Protein AF-A0A080M1T1-F1 (afdb_monomer_lite)

Secondary structure (DSSP, 8-state):
---BSSTTSTTSPBHHHHHHHHHHTTEEEEEEEEEEE-TT--EEEEEEEEEETTSGGG--S----------

pLDDT: mean 89.63, std 12.18, range [54.75, 98.5]

Structure (mmCIF, N/CA/C/O backbone):
data_AF-A0A080M1T1-F1
#
_entry.id   AF-A0A080M1T1-F1
#
loop_
_atom_site.group_PDB
_atom_site.id
_atom_site.type_symbol
_atom_site.label_atom_id
_atom_site.label_alt_id
_atom_site.label_comp_id
_atom_site.label_asym_id
_atom_site.label_entity_id
_atom_site.label_seq_id
_atom_site.pdbx_PDB_ins_code
_atom_site.Cartn_x
_atom_site.Cartn_y
_atom_site.Cartn_z
_atom_site.occupancy
_atom_site.B_iso_or_equiv
_atom_site.auth_seq_id
_atom_site.auth_comp_id
_atom_site.auth_asym_id
_atom_site.auth_atom_id
_atom_site.pdbx_PDB_model_num
ATOM 1 N N . MET A 1 1 ? -4.301 9.923 -2.454 1.00 83.50 1 MET A N 1
ATOM 2 C CA . MET A 1 1 ? -2.868 10.034 -2.109 1.00 83.50 1 MET A CA 1
ATOM 3 C C . MET A 1 1 ? -2.133 9.109 -3.045 1.00 83.50 1 MET A C 1
ATOM 5 O O . MET A 1 1 ? -2.578 7.981 -3.195 1.00 83.50 1 MET A O 1
ATOM 9 N N . GLU A 1 2 ? -1.056 9.579 -3.656 1.00 91.75 2 GLU A N 1
ATOM 10 C CA . GLU A 1 2 ? -0.253 8.791 -4.590 1.00 91.75 2 GLU A CA 1
ATOM 11 C C . GLU A 1 2 ? 1.125 8.563 -3.983 1.00 91.75 2 GLU A C 1
ATOM 13 O O . GLU A 1 2 ? 1.769 9.503 -3.516 1.00 91.75 2 GLU A O 1
ATOM 18 N N . VAL A 1 3 ? 1.546 7.304 -3.964 1.00 95.62 3 VAL A N 1
ATOM 19 C CA . VAL A 1 3 ? 2.850 6.865 -3.465 1.00 95.62 3 VAL A CA 1
ATOM 20 C C . VAL A 1 3 ? 3.391 5.780 -4.375 1.00 95.62 3 VAL A C 1
ATOM 22 O O . VAL A 1 3 ? 2.667 5.207 -5.187 1.00 95.62 3 VAL A O 1
ATOM 25 N N . SER A 1 4 ? 4.681 5.500 -4.253 1.00 95.62 4 SER A N 1
ATOM 26 C CA . SER A 1 4 ? 5.389 4.636 -5.190 1.00 95.62 4 SER A CA 1
ATOM 27 C C . SER A 1 4 ? 6.252 3.604 -4.476 1.00 95.62 4 SER A C 1
ATOM 29 O O . SER A 1 4 ? 6.595 3.741 -3.303 1.00 95.62 4 SER A O 1
ATOM 31 N N . LEU A 1 5 ? 6.593 2.538 -5.197 1.00 95.12 5 LEU A N 1
ATOM 32 C CA . LEU A 1 5 ? 7.562 1.541 -4.737 1.00 95.12 5 LEU A CA 1
ATOM 33 C C . LEU A 1 5 ? 9.010 2.036 -4.865 1.00 95.12 5 LEU A C 1
ATOM 35 O O . LEU A 1 5 ? 9.897 1.500 -4.210 1.00 95.12 5 LEU A O 1
ATOM 39 N N . TRP A 1 6 ? 9.252 3.037 -5.716 1.00 94.19 6 TRP A N 1
ATOM 40 C CA . TRP A 1 6 ? 10.576 3.580 -6.004 1.00 94.19 6 TRP A CA 1
ATOM 41 C C . TRP A 1 6 ? 10.638 5.058 -5.618 1.00 94.19 6 TRP A C 1
ATOM 43 O O . TRP A 1 6 ? 9.720 5.787 -5.978 1.00 94.19 6 TRP A O 1
ATOM 53 N N . PRO A 1 7 ? 11.719 5.554 -4.995 1.00 94.25 7 PRO A N 1
ATOM 54 C CA . PRO A 1 7 ? 11.819 6.937 -4.517 1.00 94.25 7 PRO A CA 1
ATOM 55 C C . PRO A 1 7 ? 12.067 7.957 -5.649 1.00 94.25 7 PRO A C 1
ATOM 57 O O . PRO A 1 7 ? 12.989 8.769 -5.583 1.00 94.25 7 PRO A O 1
ATOM 60 N N . TYR A 1 8 ? 11.284 7.922 -6.732 1.00 92.81 8 TYR A N 1
ATOM 61 C CA . TYR A 1 8 ? 11.405 8.900 -7.820 1.00 92.81 8 TYR A CA 1
ATOM 62 C C . TYR A 1 8 ? 10.755 10.241 -7.453 1.00 92.81 8 TYR A C 1
ATOM 64 O O . TYR A 1 8 ? 11.225 11.287 -7.893 1.00 92.81 8 TYR A O 1
ATOM 72 N N . ASN A 1 9 ? 9.700 10.219 -6.630 1.00 92.00 9 ASN A N 1
ATOM 73 C CA . ASN A 1 9 ? 9.035 11.418 -6.131 1.00 92.00 9 ASN A CA 1
ATOM 74 C C . ASN A 1 9 ? 9.708 11.890 -4.832 1.00 92.00 9 ASN A C 1
ATOM 76 O O . AS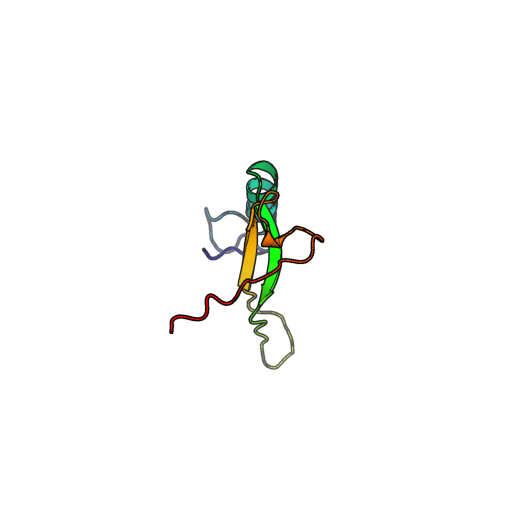N A 1 9 ? 9.352 11.451 -3.740 1.00 92.00 9 ASN A O 1
ATOM 80 N N . GLN A 1 10 ? 10.732 12.735 -4.960 1.00 93.75 10 GLN A N 1
ATOM 81 C CA . GLN A 1 10 ? 11.559 13.181 -3.834 1.00 93.75 10 GLN A CA 1
ATOM 82 C C . GLN A 1 10 ? 10.721 13.830 -2.721 1.00 93.75 10 GLN A C 1
ATOM 84 O O . GLN A 1 10 ? 9.919 14.725 -2.971 1.00 93.75 10 GLN A O 1
ATOM 89 N N . GLY A 1 11 ? 10.929 13.377 -1.481 1.00 93.94 11 GLY A N 1
ATOM 90 C CA . GLY A 1 11 ? 10.192 13.847 -0.301 1.00 93.94 11 GLY A CA 1
ATOM 91 C C . GLY A 1 11 ? 8.818 13.198 -0.092 1.00 93.94 11 GLY A C 1
ATOM 92 O O . GLY A 1 11 ? 8.181 13.461 0.925 1.00 93.94 11 GLY A O 1
ATOM 93 N N . SER A 1 12 ? 8.361 12.343 -1.011 1.00 96.50 12 SER A N 1
ATOM 94 C CA . SER A 1 12 ? 7.151 11.536 -0.835 1.00 96.50 12 SER A CA 1
ATOM 95 C C . SER A 1 12 ? 7.480 10.214 -0.128 1.00 96.50 12 SER A C 1
ATOM 97 O O . SER A 1 12 ? 8.531 9.634 -0.416 1.00 96.50 12 SER A O 1
ATOM 99 N N . PRO A 1 13 ? 6.613 9.713 0.772 1.00 97.31 13 PRO A N 1
ATOM 100 C CA . PRO A 1 13 ? 6.811 8.404 1.379 1.00 97.31 13 PRO A CA 1
ATOM 101 C C . PRO A 1 13 ? 6.667 7.281 0.345 1.00 97.31 13 PRO A C 1
ATOM 103 O O . PRO A 1 13 ? 5.893 7.368 -0.616 1.00 97.31 13 PRO A O 1
ATOM 106 N N . LEU A 1 14 ? 7.380 6.185 0.575 1.00 97.94 14 LEU A N 1
ATOM 107 C CA . LEU A 1 14 ? 7.204 4.950 -0.175 1.00 97.94 14 LEU A CA 1
ATOM 108 C C . LEU A 1 14 ? 5.885 4.274 0.207 1.00 97.94 14 LEU A C 1
ATOM 110 O O . LEU A 1 14 ? 5.385 4.402 1.328 1.00 97.94 14 LEU A O 1
ATOM 114 N N . LEU A 1 15 ? 5.348 3.467 -0.710 1.00 97.00 15 LEU A N 1
ATOM 115 C CA . LEU A 1 15 ? 4.137 2.684 -0.457 1.00 97.00 15 LEU A CA 1
ATOM 116 C C . LEU A 1 15 ? 4.261 1.832 0.817 1.00 97.00 15 LEU A C 1
ATOM 118 O O . LEU A 1 15 ? 3.319 1.763 1.599 1.00 97.00 15 LEU A O 1
ATOM 122 N N . ALA A 1 16 ? 5.423 1.215 1.046 1.00 97.00 16 ALA A N 1
ATOM 123 C CA . ALA A 1 16 ? 5.663 0.394 2.231 1.00 97.00 16 ALA A CA 1
ATOM 124 C C . ALA A 1 16 ? 5.585 1.203 3.539 1.00 97.00 16 ALA A C 1
ATOM 126 O O . ALA A 1 16 ? 5.025 0.718 4.519 1.00 97.00 16 ALA A O 1
ATOM 127 N N . GLU A 1 17 ? 6.089 2.440 3.543 1.00 97.88 17 GLU A N 1
ATOM 128 C CA . GLU A 1 17 ? 6.044 3.329 4.710 1.00 97.88 17 GLU A CA 1
ATOM 129 C C . GLU A 1 17 ? 4.609 3.755 5.012 1.00 97.88 17 GLU A C 1
ATOM 131 O O . GLU A 1 17 ? 4.174 3.705 6.160 1.00 97.88 17 GLU A O 1
ATOM 136 N N . VAL A 1 18 ? 3.839 4.092 3.973 1.00 97.75 18 VAL A N 1
ATOM 137 C CA . VAL A 1 18 ? 2.410 4.383 4.119 1.00 97.75 18 VAL A CA 1
ATOM 138 C C . VAL A 1 18 ? 1.651 3.177 4.653 1.00 97.75 18 VAL A C 1
ATOM 140 O O . VAL A 1 18 ? 0.867 3.325 5.585 1.00 97.75 18 VAL A O 1
ATOM 143 N N . VAL A 1 19 ? 1.847 1.989 4.076 1.00 97.69 19 VAL A N 1
ATOM 144 C CA . VAL A 1 19 ? 1.140 0.777 4.515 1.00 97.69 19 VAL A CA 1
ATOM 145 C C . VAL A 1 19 ? 1.472 0.462 5.974 1.00 97.69 19 VAL A C 1
ATOM 147 O O . VAL A 1 19 ? 0.553 0.184 6.744 1.00 97.69 19 VAL A O 1
ATOM 150 N N . GLY A 1 20 ? 2.749 0.556 6.362 1.00 98.06 20 GLY A N 1
ATOM 151 C CA . GLY A 1 20 ? 3.189 0.371 7.746 1.00 98.06 20 GLY A CA 1
ATOM 152 C C . GLY A 1 20 ? 2.553 1.384 8.695 1.00 98.06 20 GLY A C 1
ATOM 153 O O . GLY A 1 20 ? 1.916 0.994 9.672 1.00 98.06 20 GLY A O 1
ATOM 154 N N . TRP A 1 21 ? 2.620 2.673 8.354 1.00 98.31 21 TRP A N 1
ATOM 155 C CA . TRP A 1 21 ? 2.014 3.734 9.157 1.00 98.31 21 TRP A CA 1
ATOM 156 C C . TRP A 1 21 ? 0.498 3.547 9.300 1.00 98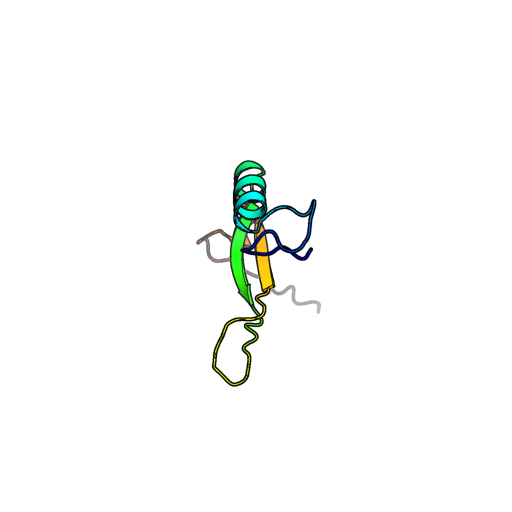.31 21 TRP A C 1
ATOM 158 O O . TRP A 1 21 ? -0.043 3.650 10.400 1.00 98.31 21 TRP A O 1
ATOM 168 N N . MET A 1 22 ? -0.202 3.217 8.211 1.00 98.25 22 MET A N 1
ATOM 169 C CA . MET A 1 22 ? -1.644 2.952 8.237 1.00 98.25 22 MET A CA 1
ATOM 170 C C . MET A 1 22 ? -1.980 1.763 9.147 1.00 98.25 22 MET A C 1
ATOM 172 O O . MET A 1 22 ? -2.961 1.833 9.894 1.00 98.25 22 MET A O 1
ATOM 176 N N . ASP A 1 23 ? -1.166 0.700 9.126 1.00 97.75 23 ASP A N 1
ATOM 177 C CA . ASP A 1 23 ? -1.343 -0.459 10.006 1.00 97.75 23 ASP A CA 1
ATOM 178 C C . ASP A 1 23 ? -1.210 -0.090 11.488 1.00 97.75 23 ASP A C 1
ATOM 180 O O . ASP A 1 23 ? -2.106 -0.396 12.289 1.00 97.75 23 ASP A O 1
ATOM 184 N N . GLU A 1 24 ? -0.155 0.642 11.837 1.00 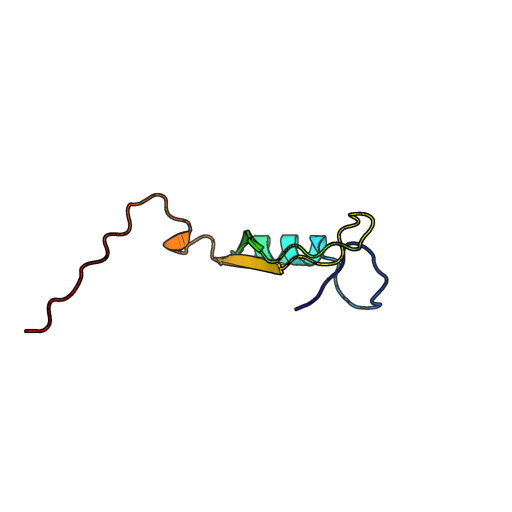98.50 24 GLU A N 1
ATOM 185 C CA . GLU A 1 24 ? 0.086 1.148 13.194 1.00 98.50 24 GLU A CA 1
ATOM 186 C C . GLU A 1 24 ? -1.056 2.052 13.689 1.00 98.50 24 GLU A C 1
ATOM 188 O O . GLU A 1 24 ? -1.396 2.037 14.872 1.00 98.50 24 GLU A O 1
ATOM 193 N N . HIS A 1 25 ? -1.722 2.770 12.778 1.00 98.19 25 HIS A N 1
ATOM 194 C CA . HIS A 1 25 ? -2.820 3.695 13.086 1.00 98.19 25 HIS A CA 1
ATOM 195 C C . HIS A 1 25 ? -4.217 3.067 12.957 1.00 98.19 25 HIS A C 1
ATOM 197 O O . HIS A 1 25 ? -5.235 3.766 12.893 1.00 98.19 25 HIS A O 1
ATOM 203 N N . GLY A 1 26 ? -4.296 1.735 12.970 1.00 97.69 26 GLY A N 1
ATOM 204 C CA . GLY A 1 26 ? -5.562 1.011 13.086 1.00 97.69 26 GLY A CA 1
ATOM 205 C C . GLY A 1 26 ? -6.318 0.836 11.771 1.00 97.69 26 GLY A C 1
ATOM 206 O O . GLY A 1 26 ? -7.506 0.503 11.797 1.00 97.69 26 GLY A O 1
ATOM 207 N N . PHE A 1 27 ? -5.656 1.024 10.633 1.00 97.62 27 PHE A N 1
ATOM 208 C CA . PHE A 1 27 ? -6.181 0.698 9.310 1.00 97.62 27 PHE A CA 1
ATOM 209 C C . PHE A 1 27 ? -5.508 -0.557 8.759 1.00 97.62 27 PHE A C 1
ATOM 211 O O . PHE A 1 27 ? -4.460 -0.970 9.223 1.00 97.62 27 PHE A O 1
ATOM 218 N N . ARG A 1 28 ? -6.115 -1.206 7.774 1.00 94.88 28 ARG A N 1
AT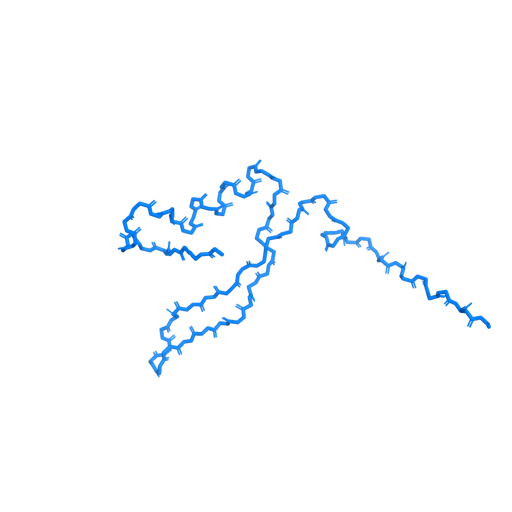OM 219 C CA . ARG A 1 28 ? -5.517 -2.327 7.046 1.00 94.88 28 ARG A CA 1
ATOM 220 C C . ARG A 1 28 ? -5.751 -2.106 5.562 1.00 94.88 28 ARG A C 1
ATOM 222 O O . ARG A 1 28 ? -6.875 -1.777 5.185 1.00 94.88 28 ARG A O 1
ATOM 229 N N . ALA A 1 29 ? -4.715 -2.293 4.744 1.00 95.31 29 ALA A N 1
ATOM 230 C CA . ALA A 1 29 ? -4.882 -2.416 3.299 1.00 95.31 29 ALA A CA 1
ATOM 231 C C . ALA A 1 29 ? -5.766 -3.639 3.043 1.00 95.31 29 ALA A C 1
ATOM 233 O O . ALA A 1 29 ? -5.383 -4.758 3.387 1.00 95.31 29 ALA A O 1
ATOM 234 N N . TYR A 1 30 ? -6.979 -3.404 2.561 1.00 93.38 30 TYR A N 1
ATOM 235 C CA . TYR A 1 30 ? -8.009 -4.434 2.501 1.00 93.38 30 TYR A CA 1
ATOM 236 C C . TYR A 1 30 ? -8.222 -4.937 1.080 1.00 93.38 30 TYR A C 1
ATOM 238 O O . TYR A 1 30 ? -8.391 -6.134 0.891 1.00 93.38 30 TYR A O 1
ATOM 246 N N . GLU A 1 31 ? -8.186 -4.040 0.095 1.00 93.12 31 GLU A N 1
ATOM 247 C CA . GLU A 1 31 ? -8.457 -4.402 -1.293 1.00 93.12 31 GLU A CA 1
ATOM 248 C C . GLU A 1 31 ? -7.631 -3.565 -2.269 1.00 93.12 31 GLU A C 1
ATOM 250 O O . GLU A 1 31 ? -7.298 -2.405 -1.988 1.00 93.12 31 GLU A O 1
ATOM 255 N N . ILE A 1 32 ? -7.311 -4.184 -3.405 1.00 94.81 32 ILE A N 1
ATOM 256 C CA . ILE A 1 32 ? -6.642 -3.572 -4.546 1.00 94.81 32 ILE A CA 1
ATOM 257 C C . ILE A 1 32 ? -7.660 -3.442 -5.680 1.00 94.81 32 ILE A C 1
ATOM 259 O O . ILE A 1 32 ? -8.226 -4.425 -6.152 1.00 94.81 32 ILE A O 1
ATOM 263 N N . PHE A 1 33 ? -7.848 -2.219 -6.153 1.00 94.44 33 PHE A N 1
ATOM 264 C CA . PHE A 1 33 ? -8.740 -1.872 -7.248 1.00 94.44 33 PHE A CA 1
ATOM 265 C C . PHE A 1 33 ? -7.959 -1.272 -8.420 1.00 94.44 33 PHE A C 1
ATOM 267 O O . PHE A 1 33 ? -6.782 -0.936 -8.298 1.00 94.44 33 PHE A O 1
ATOM 274 N N . ASP A 1 34 ? -8.644 -1.176 -9.559 1.00 93.88 34 ASP A N 1
ATOM 275 C CA . ASP A 1 34 ? -8.214 -0.488 -10.781 1.00 93.88 34 ASP A CA 1
ATOM 276 C C . ASP A 1 34 ? -6.733 -0.693 -11.159 1.00 93.88 34 ASP A C 1
ATOM 278 O O . ASP A 1 34 ? -5.877 0.188 -11.069 1.00 93.88 34 ASP A O 1
ATOM 282 N N . ILE A 1 35 ? -6.413 -1.925 -11.557 1.00 96.81 35 ILE A N 1
ATOM 283 C CA . ILE A 1 35 ? -5.050 -2.322 -11.911 1.00 96.81 35 ILE A CA 1
ATOM 284 C C . ILE A 1 35 ? -4.752 -1.887 -13.346 1.00 96.81 35 ILE A C 1
ATOM 286 O O . ILE A 1 35 ? -5.199 -2.517 -14.307 1.00 96.81 35 ILE A O 1
ATOM 290 N N . SER A 1 36 ? -3.909 -0.869 -13.493 1.00 96.94 36 SER A N 1
ATOM 291 C CA . SER A 1 36 ? -3.492 -0.346 -14.794 1.00 96.94 36 SER A CA 1
ATOM 292 C C . SER A 1 36 ? -2.128 -0.886 -15.223 1.00 96.94 36 SER A C 1
ATOM 294 O O . SER A 1 36 ? -1.149 -0.851 -14.470 1.00 96.94 36 SER A O 1
ATOM 296 N N . ARG A 1 37 ? -2.042 -1.365 -16.469 1.00 97.62 37 ARG A N 1
ATOM 297 C CA . ARG A 1 37 ? -0.815 -1.908 -17.074 1.00 97.62 37 ARG A CA 1
ATOM 298 C C . ARG A 1 37 ? -0.502 -1.229 -18.402 1.00 97.62 37 ARG A C 1
ATOM 300 O O . ARG A 1 37 ? -1.405 -0.875 -19.156 1.00 97.62 37 ARG A O 1
ATOM 307 N N . ARG A 1 38 ? 0.788 -1.096 -18.709 1.00 96.94 38 ARG A N 1
ATOM 308 C CA . ARG A 1 38 ? 1.267 -0.699 -20.043 1.00 96.94 38 ARG A CA 1
ATOM 309 C C . ARG A 1 38 ? 1.067 -1.856 -21.037 1.00 96.94 38 ARG A C 1
ATOM 311 O O . ARG A 1 38 ? 0.837 -2.993 -20.635 1.00 96.94 38 ARG A O 1
ATOM 318 N N . GLY A 1 39 ? 1.189 -1.585 -22.338 1.00 97.38 39 GLY A N 1
ATOM 319 C CA . GLY A 1 39 ? 1.053 -2.594 -23.400 1.00 97.38 39 GLY A CA 1
ATOM 320 C C . GLY A 1 39 ? 2.011 -3.793 -23.311 1.00 97.38 39 GLY A C 1
ATOM 321 O O . GLY A 1 39 ? 1.725 -4.829 -23.896 1.00 97.38 39 GLY A O 1
ATOM 322 N N . ASP A 1 40 ? 3.109 -3.691 -22.558 1.00 97.62 40 ASP A N 1
ATOM 323 C CA . ASP A 1 40 ? 4.034 -4.796 -22.263 1.00 97.62 40 ASP A CA 1
ATOM 324 C C . ASP A 1 40 ? 3.713 -5.531 -20.945 1.00 97.62 40 ASP A C 1
ATOM 326 O O . ASP A 1 40 ? 4.494 -6.354 -20.474 1.00 97.62 40 ASP A O 1
ATOM 330 N N . GLY A 1 41 ? 2.568 -5.236 -20.326 1.00 96.56 41 GLY A N 1
ATOM 331 C CA . GLY A 1 41 ? 2.088 -5.893 -19.111 1.00 96.56 41 GLY A CA 1
ATOM 332 C C . GLY A 1 41 ? 2.706 -5.378 -17.810 1.00 96.56 41 GLY A C 1
ATOM 333 O O . GLY A 1 41 ? 2.284 -5.815 -16.734 1.00 96.56 41 GLY A O 1
ATOM 334 N N . VAL A 1 42 ? 3.652 -4.437 -17.867 1.00 96.44 42 VAL A N 1
ATOM 335 C CA . VAL A 1 42 ? 4.243 -3.823 -16.668 1.00 96.44 42 VAL A CA 1
ATOM 336 C C . VAL A 1 42 ? 3.169 -3.050 -15.900 1.00 96.44 42 VAL A C 1
ATOM 338 O O . VAL A 1 42 ? 2.392 -2.297 -16.489 1.00 96.44 42 VAL A O 1
ATOM 341 N N . LEU A 1 43 ? 3.116 -3.259 -14.580 1.00 95.19 43 LEU A N 1
ATOM 342 C CA . LEU A 1 43 ? 2.196 -2.559 -13.687 1.00 95.19 43 LEU A CA 1
ATOM 343 C C . LEU A 1 43 ? 2.572 -1.077 -13.595 1.00 95.19 43 LEU A C 1
ATOM 345 O O . LEU A 1 43 ? 3.730 -0.757 -13.332 1.00 95.19 43 LEU A O 1
ATOM 349 N N . VAL A 1 44 ? 1.594 -0.197 -13.795 1.00 95.31 44 VAL A N 1
ATOM 350 C CA . VAL A 1 44 ? 1.789 1.261 -13.758 1.00 95.31 44 VAL A CA 1
ATOM 351 C C . VAL A 1 44 ? 1.153 1.862 -12.511 1.00 95.31 44 VAL A C 1
ATOM 353 O O . VAL A 1 44 ? 1.788 2.659 -11.829 1.00 95.31 44 VAL A O 1
ATOM 356 N N . GLN A 1 45 ? -0.074 1.454 -12.195 1.00 95.75 45 GLN A N 1
ATOM 357 C CA . GLN A 1 45 ? -0.825 1.974 -11.057 1.00 95.75 45 GLN A CA 1
ATOM 358 C C . GLN A 1 45 ? -1.758 0.896 -10.507 1.00 95.75 45 GLN A C 1
ATOM 360 O O . GLN A 1 45 ? -2.239 0.035 -11.250 1.00 95.75 45 GLN A O 1
ATOM 365 N N . ILE A 1 46 ? -1.991 0.971 -9.202 1.00 96.81 46 ILE A N 1
ATOM 366 C CA . ILE A 1 46 ? -3.100 0.327 -8.507 1.00 96.81 46 ILE A CA 1
ATOM 367 C C . ILE A 1 46 ? -3.730 1.336 -7.558 1.00 96.81 46 ILE A C 1
ATOM 369 O O . ILE A 1 46 ? -3.026 2.199 -7.024 1.00 96.81 46 ILE A O 1
ATOM 373 N N . ASP A 1 47 ? -5.007 1.144 -7.272 1.00 96.81 47 ASP A N 1
ATOM 374 C CA . ASP A 1 47 ? -5.689 1.837 -6.193 1.00 96.81 47 ASP A CA 1
ATOM 375 C C . ASP A 1 47 ? -5.819 0.889 -4.998 1.00 96.81 47 ASP A C 1
ATOM 377 O O . ASP A 1 47 ? -6.138 -0.287 -5.150 1.00 96.81 47 ASP A O 1
ATOM 381 N N . ILE A 1 48 ? -5.549 1.375 -3.786 1.00 96.75 48 ILE A N 1
ATOM 382 C CA . ILE A 1 48 ? -5.618 0.561 -2.564 1.00 96.75 48 ILE A CA 1
ATOM 383 C C . ILE A 1 48 ? -6.623 1.188 -1.611 1.00 96.75 48 ILE A C 1
ATOM 385 O O . ILE A 1 48 ? -6.497 2.358 -1.236 1.00 96.75 48 ILE A O 1
ATOM 389 N N . LEU A 1 49 ? -7.587 0.390 -1.159 1.00 95.75 49 LEU A N 1
ATOM 390 C CA . LEU A 1 49 ? -8.514 0.790 -0.109 1.00 95.75 49 LEU A CA 1
ATOM 391 C C . LEU A 1 49 ? -8.018 0.320 1.253 1.00 95.75 49 LEU A C 1
ATOM 393 O O . LEU A 1 49 ? -7.768 -0.865 1.480 1.00 95.75 49 LEU A O 1
ATOM 397 N N . PHE A 1 50 ? -7.961 1.261 2.188 1.00 96.69 50 PHE A N 1
ATOM 398 C CA . PHE A 1 50 ? -7.691 0.988 3.590 1.00 96.69 50 PHE A CA 1
ATOM 399 C C . PHE A 1 50 ? -8.984 1.041 4.399 1.00 96.69 50 PHE A C 1
ATOM 401 O O . PHE A 1 50 ? -9.743 2.006 4.312 1.00 96.69 50 PHE A O 1
ATOM 408 N N . ILE A 1 51 ? -9.212 0.029 5.233 1.00 96.31 51 ILE A N 1
ATOM 409 C CA . ILE A 1 51 ? -10.379 -0.046 6.121 1.00 96.31 51 ILE A CA 1
ATOM 410 C C . ILE A 1 51 ? -9.903 -0.037 7.573 1.00 96.31 51 ILE A C 1
ATOM 412 O O . ILE A 1 51 ? -8.872 -0.626 7.898 1.00 96.31 51 ILE A O 1
ATOM 416 N N . ARG A 1 52 ? -10.646 0.625 8.471 1.00 96.38 52 ARG A N 1
ATOM 417 C CA . ARG A 1 52 ? -10.378 0.537 9.914 1.00 96.38 52 ARG A CA 1
ATOM 418 C C . ARG A 1 52 ? -10.475 -0.916 10.378 1.00 96.38 52 ARG A C 1
ATOM 420 O O . ARG A 1 52 ? -11.470 -1.584 10.103 1.00 96.38 52 ARG A O 1
ATOM 427 N N . LYS A 1 53 ? -9.497 -1.377 11.157 1.00 94.50 53 LYS A N 1
ATOM 428 C CA . LYS A 1 53 ? -9.430 -2.750 11.689 1.00 94.50 53 LYS A CA 1
ATOM 429 C C . LYS A 1 53 ? -10.657 -3.126 12.532 1.00 94.50 53 LYS A C 1
ATOM 431 O O . LYS A 1 53 ? -11.006 -4.296 12.594 1.00 94.50 53 LYS A O 1
ATOM 436 N N . ASN A 1 54 ? -11.315 -2.147 13.158 1.00 92.44 54 ASN A N 1
ATOM 437 C CA . ASN A 1 54 ? -12.533 -2.334 13.953 1.00 92.44 54 ASN A CA 1
ATOM 438 C C . ASN A 1 54 ? -13.839 -2.039 13.188 1.00 92.44 54 ASN A C 1
ATOM 440 O O . ASN A 1 54 ? -14.900 -1.953 13.803 1.00 92.44 54 ASN A O 1
ATOM 444 N N . SER A 1 55 ? -13.778 -1.845 11.870 1.00 91.50 55 SER A N 1
ATOM 445 C CA . SER A 1 55 ? -14.972 -1.655 11.048 1.00 91.50 55 SER A CA 1
ATOM 446 C C . SER A 1 55 ? -15.798 -2.938 10.982 1.00 91.50 55 SER A C 1
ATOM 448 O O . SER A 1 55 ? -15.246 -4.029 10.839 1.00 91.50 55 SER A O 1
ATOM 450 N N . ALA A 1 56 ? -17.127 -2.805 10.970 1.00 87.69 56 ALA A N 1
ATOM 451 C CA . ALA A 1 56 ? -18.032 -3.924 10.705 1.00 87.69 56 ALA A 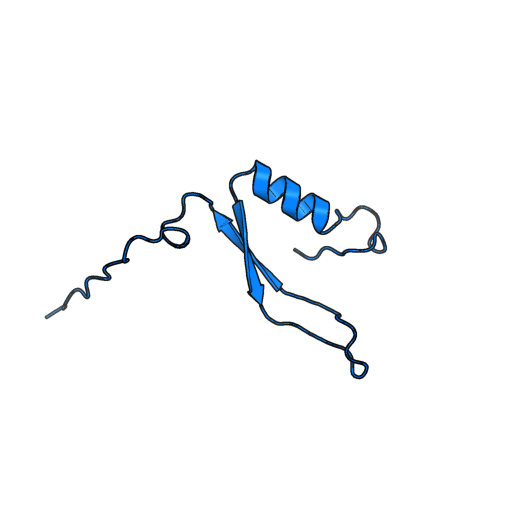CA 1
ATOM 452 C C . ALA A 1 56 ? -17.776 -4.576 9.332 1.00 87.69 56 ALA A C 1
ATOM 454 O O . ALA A 1 56 ? -18.030 -5.762 9.173 1.00 87.69 56 ALA A O 1
ATOM 455 N N . LEU A 1 57 ? -17.196 -3.840 8.374 1.00 84.12 57 LEU A N 1
ATOM 456 C CA . LEU A 1 57 ? -16.818 -4.361 7.053 1.00 84.12 57 LEU A CA 1
ATOM 457 C C . LEU A 1 57 ? -15.702 -5.418 7.105 1.00 84.12 57 LEU A C 1
ATOM 459 O O . LEU A 1 57 ? -15.552 -6.191 6.169 1.00 84.12 57 LEU A O 1
ATOM 463 N N . VAL A 1 58 ? -14.908 -5.444 8.180 1.00 83.19 58 VAL A N 1
ATOM 464 C CA . VAL A 1 58 ? -13.844 -6.444 8.398 1.00 83.19 58 VAL A CA 1
ATOM 465 C C . VAL A 1 58 ? -14.373 -7.640 9.207 1.00 83.19 58 VAL A C 1
ATOM 467 O O . VAL A 1 58 ? -13.675 -8.634 9.390 1.00 83.19 58 VAL A O 1
ATOM 470 N N . SER A 1 59 ? -15.608 -7.557 9.710 1.00 75.12 59 SER A N 1
ATOM 471 C CA . SER A 1 59 ? -16.219 -8.608 10.514 1.00 75.12 59 SER A CA 1
ATOM 472 C C . SER A 1 59 ? -16.667 -9.780 9.646 1.00 75.12 59 SER A C 1
ATOM 474 O O . SER A 1 59 ? -17.313 -9.596 8.620 1.00 75.12 59 SER A O 1
ATOM 476 N N . ASN A 1 60 ? -16.420 -10.999 10.124 1.00 69.56 60 ASN A N 1
ATOM 477 C CA . ASN A 1 60 ? -17.016 -12.213 9.561 1.00 69.56 60 ASN A CA 1
ATOM 478 C C . ASN A 1 60 ? -18.443 -12.465 10.084 1.00 69.56 60 ASN A C 1
ATOM 480 O O . ASN A 1 60 ? -19.044 -13.495 9.778 1.00 69.56 60 ASN A O 1
ATOM 484 N N . ALA A 1 61 ? -18.990 -11.563 10.905 1.00 70.12 61 ALA A N 1
ATOM 485 C CA . ALA A 1 61 ? -20.387 -11.630 11.300 1.00 70.12 61 ALA A CA 1
ATOM 486 C C . ALA A 1 61 ? -21.276 -11.263 10.105 1.00 70.12 61 ALA A C 1
ATOM 488 O O . ALA A 1 61 ? -21.090 -10.219 9.479 1.00 70.12 61 ALA A O 1
ATOM 489 N N . MET A 1 62 ? -22.268 -12.109 9.817 1.00 62.69 62 MET A N 1
ATOM 490 C CA . MET A 1 62 ? -23.326 -11.807 8.854 1.00 62.69 62 MET A CA 1
ATOM 491 C C . MET A 1 62 ? -23.927 -10.432 9.162 1.00 62.69 62 MET A C 1
ATOM 493 O O . MET A 1 62 ? -24.566 -10.239 10.197 1.00 62.69 62 MET A O 1
ATOM 497 N N . THR A 1 63 ? -23.719 -9.473 8.260 1.00 64.06 63 THR A N 1
ATOM 498 C CA . THR A 1 63 ? -24.352 -8.157 8.362 1.00 64.06 63 THR A CA 1
ATOM 499 C C . THR A 1 63 ? -25.798 -8.305 7.904 1.00 64.06 63 THR A C 1
ATOM 501 O O . THR A 1 63 ? -26.080 -8.394 6.711 1.00 64.06 63 THR A O 1
ATOM 504 N N . LEU A 1 64 ? -26.726 -8.394 8.858 1.00 63.44 64 LEU A N 1
ATOM 505 C CA . LEU A 1 64 ? -28.159 -8.372 8.575 1.00 63.44 64 LEU A CA 1
ATOM 506 C C . LEU A 1 64 ? -28.566 -6.938 8.224 1.00 63.44 64 LEU A C 1
ATOM 508 O O . LEU A 1 64 ? -28.712 -6.092 9.104 1.00 63.44 64 LEU A O 1
ATOM 512 N N . PHE A 1 65 ? -28.755 -6.659 6.935 1.00 65.06 65 PHE A N 1
ATOM 513 C CA . PHE A 1 65 ? -29.426 -5.439 6.500 1.00 65.06 65 PHE A CA 1
ATOM 514 C C . PHE A 1 65 ? -30.934 -5.628 6.686 1.00 65.06 65 PHE A C 1
ATOM 516 O O . PHE A 1 65 ? -31.558 -6.397 5.957 1.00 65.06 65 PHE A O 1
ATOM 523 N N . SER A 1 66 ? -31.532 -4.952 7.669 1.00 66.00 66 SER A N 1
ATOM 524 C CA . SER A 1 66 ? -32.989 -4.859 7.737 1.00 66.00 66 SER A CA 1
ATOM 525 C C . SER A 1 66 ? -33.462 -3.815 6.728 1.00 66.00 66 SER A C 1
ATOM 527 O O . SER A 1 66 ? -33.136 -2.631 6.815 1.00 66.00 66 SER A O 1
ATOM 529 N N . VAL A 1 67 ? -34.230 -4.257 5.734 1.00 65.38 67 VAL A N 1
ATOM 530 C CA . VAL A 1 67 ? -34.976 -3.337 4.876 1.00 65.38 67 VAL A CA 1
ATOM 531 C C . VAL A 1 67 ? -36.154 -2.827 5.698 1.00 65.38 67 VAL A C 1
ATOM 533 O O . VAL A 1 67 ? -37.027 -3.593 6.095 1.00 65.38 67 VAL A O 1
ATOM 536 N N . SER A 1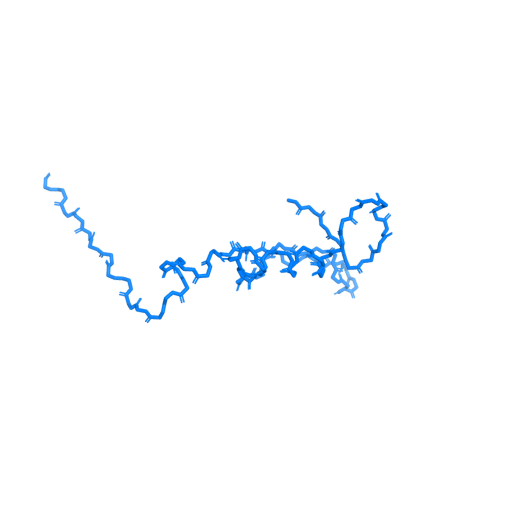 68 ? -36.152 -1.531 6.001 1.00 65.31 68 SER A N 1
ATOM 537 C CA . SER A 1 68 ? -37.322 -0.854 6.553 1.00 65.31 68 SER A CA 1
ATOM 538 C C . SER A 1 68 ? -38.348 -0.709 5.432 1.00 65.31 68 SER A C 1
ATOM 540 O O . SER A 1 68 ? -38.170 0.114 4.533 1.00 65.31 68 SER A O 1
ATOM 542 N N . GLU A 1 69 ? -39.409 -1.517 5.471 1.00 62.88 69 GLU A N 1
ATOM 543 C CA . GLU A 1 69 ? -40.598 -1.264 4.661 1.00 62.88 69 GLU A CA 1
ATOM 544 C C . GLU A 1 69 ? -41.232 0.040 5.156 1.00 62.88 69 GLU A C 1
ATOM 546 O O . GLU A 1 69 ? -41.839 0.100 6.226 1.00 62.88 69 GLU A O 1
ATOM 551 N N . ARG A 1 70 ? -41.025 1.123 4.404 1.00 61.88 70 ARG A N 1
ATOM 552 C CA . ARG A 1 70 ? -41.868 2.310 4.521 1.00 61.88 70 ARG A CA 1
ATOM 553 C C . ARG A 1 70 ? -43.150 2.020 3.748 1.00 61.88 70 ARG A C 1
ATOM 555 O O . ARG A 1 70 ? -43.097 1.908 2.525 1.00 61.88 70 ARG A O 1
ATOM 562 N N . GLY A 1 71 ? -44.236 1.824 4.498 1.00 54.75 71 GLY A N 1
ATOM 563 C CA . GLY A 1 71 ? -45.606 1.802 3.982 1.00 54.75 71 GLY A CA 1
ATOM 564 C C . GLY A 1 71 ? -46.084 3.164 3.503 1.00 54.75 71 GLY A C 1
ATOM 565 O O . GLY A 1 71 ? -45.372 4.170 3.743 1.00 54.75 71 GLY A O 1
#

Foldseek 3Di:
DDADCDCPPPPGDHPVVVQVVCVVVQKHQDDKDDFDADPVRHTDDIDTDIDGNPDPVVDPPPDDDDDPPDD

Sequence (71 aa):
MEVSLWPYNQGSPLLAEVVGWMDEHGFRAYEIFDISRRGDGVLVQIDILFIRKNSALVSNAMTLFSVSERG

Radius of gyration: 17.52 Å; chains: 1; bounding box: 57×26×37 Å

Organism: NCBI:txid2954383